Protein AF-A0A2N5KNS7-F1 (afdb_monomer_lite)

pLDDT: mean 76.54, std 19.54, range [27.95, 96.0]

Structure (mmCIF, N/CA/C/O backbone):
data_AF-A0A2N5KNS7-F1
#
_entry.id   AF-A0A2N5KNS7-F1
#
loop_
_atom_site.group_PDB
_atom_site.id
_atom_site.type_symbol
_atom_site.label_atom_id
_atom_site.label_alt_id
_atom_site.label_comp_id
_atom_site.label_asym_id
_atom_site.label_entity_id
_atom_site.label_seq_id
_atom_site.pdbx_PDB_ins_code
_atom_site.Cartn_x
_atom_site.Cartn_y
_atom_site.Cartn_z
_atom_site.occupancy
_atom_site.B_iso_or_equiv
_atom_site.auth_seq_id
_atom_site.auth_comp_id
_atom_site.auth_asym_id
_atom_site.auth_atom_id
_atom_site.pdbx_PDB_model_num
ATOM 1 N N . MET A 1 1 ? -13.237 9.154 8.251 1.00 76.44 1 MET A N 1
ATOM 2 C CA . MET A 1 1 ? -11.866 8.663 8.003 1.00 76.44 1 MET A CA 1
ATOM 3 C C . MET A 1 1 ? -11.242 8.349 9.338 1.00 76.44 1 MET A C 1
ATOM 5 O O . MET A 1 1 ? -11.599 9.010 10.306 1.00 76.44 1 MET A O 1
ATOM 9 N N . VAL A 1 2 ? -10.378 7.342 9.404 1.00 87.06 2 VAL A N 1
ATOM 10 C CA . VAL A 1 2 ? -9.872 6.839 10.685 1.00 87.06 2 VAL A CA 1
ATOM 11 C C . VAL A 1 2 ? -8.356 6.923 10.735 1.00 87.06 2 VAL A C 1
ATOM 13 O O . VAL A 1 2 ? -7.680 6.831 9.709 1.00 87.06 2 VAL A O 1
ATOM 16 N N . THR A 1 3 ? -7.835 7.113 11.941 1.00 93.12 3 THR A N 1
ATOM 17 C CA . THR A 1 3 ? -6.425 6.889 12.242 1.00 93.12 3 THR A CA 1
ATOM 18 C C . THR A 1 3 ? -6.370 5.769 13.259 1.00 93.12 3 THR A C 1
ATOM 20 O O . THR A 1 3 ? -6.872 5.944 14.363 1.00 93.12 3 THR A O 1
ATOM 23 N N . ILE A 1 4 ? -5.768 4.645 12.884 1.00 92.56 4 ILE A N 1
ATOM 24 C CA . ILE A 1 4 ? -5.568 3.502 13.775 1.00 92.56 4 ILE A CA 1
ATOM 25 C C . ILE A 1 4 ? -4.056 3.370 13.956 1.00 92.56 4 ILE A C 1
ATOM 27 O O . ILE A 1 4 ? -3.361 3.149 12.957 1.00 92.56 4 ILE A O 1
ATOM 31 N N . PRO A 1 5 ? -3.514 3.593 15.170 1.00 93.31 5 PRO A N 1
ATOM 32 C CA . PRO A 1 5 ? -2.070 3.628 15.409 1.00 93.31 5 PRO A CA 1
ATOM 33 C C . PRO A 1 5 ? -1.346 2.360 14.956 1.00 93.31 5 PRO A C 1
ATOM 35 O O . PRO A 1 5 ? -0.231 2.449 14.442 1.00 93.31 5 PRO A O 1
ATOM 38 N N . GLN A 1 6 ? -1.994 1.210 15.115 1.00 94.88 6 GLN A N 1
ATOM 39 C CA . GLN A 1 6 ? -1.494 -0.092 14.715 1.00 94.88 6 GLN A CA 1
ATOM 40 C C . GLN A 1 6 ? -2.685 -1.030 14.532 1.00 94.88 6 GLN A C 1
ATOM 42 O O . GLN A 1 6 ? -3.528 -1.089 15.404 1.00 94.88 6 GLN A O 1
ATOM 47 N N . ALA A 1 7 ? -2.749 -1.754 13.423 1.00 95.38 7 ALA A N 1
ATOM 48 C CA . ALA A 1 7 ? -3.803 -2.718 13.147 1.00 95.38 7 ALA A CA 1
ATOM 49 C C . ALA A 1 7 ? -3.211 -3.959 12.486 1.00 95.38 7 ALA A C 1
ATOM 51 O O . ALA A 1 7 ? -2.281 -3.856 11.676 1.00 95.38 7 ALA A O 1
ATOM 52 N N . LYS A 1 8 ? -3.779 -5.119 12.802 1.00 95.31 8 LYS A N 1
ATOM 53 C CA . LYS A 1 8 ? -3.617 -6.337 12.020 1.00 95.31 8 LYS A CA 1
ATOM 54 C C . LYS A 1 8 ? -4.626 -6.306 10.885 1.00 95.31 8 LYS A C 1
ATOM 56 O O . LYS A 1 8 ? -5.831 -6.210 11.111 1.00 95.31 8 LYS A O 1
ATOM 61 N N . VAL A 1 9 ? -4.136 -6.416 9.660 1.00 94.75 9 VAL A N 1
ATOM 62 C CA . VAL A 1 9 ? -4.979 -6.372 8.467 1.00 94.75 9 VAL A CA 1
ATOM 63 C C . VAL A 1 9 ? -4.815 -7.627 7.630 1.00 94.75 9 VAL A C 1
ATOM 65 O O . VAL A 1 9 ? -3.788 -8.301 7.706 1.00 94.75 9 VAL A O 1
ATOM 68 N N . LYS A 1 10 ? -5.834 -7.921 6.828 1.00 93.81 10 LYS A N 1
ATOM 69 C CA . LYS A 1 10 ? -5.879 -9.007 5.853 1.00 93.81 10 LYS A CA 1
ATOM 70 C C . LYS A 1 10 ? -6.118 -8.434 4.458 1.00 93.81 10 LYS A C 1
ATOM 72 O O . LYS A 1 10 ? -6.928 -7.517 4.312 1.00 93.81 10 LYS A O 1
ATOM 77 N N . LEU A 1 11 ? -5.446 -8.993 3.455 1.00 91.56 11 LEU A N 1
ATOM 78 C CA . LEU A 1 11 ? -5.749 -8.735 2.048 1.00 91.56 11 LEU A CA 1
ATOM 79 C C . LEU A 1 11 ? -6.860 -9.673 1.552 1.00 91.56 11 LEU A C 1
ATOM 81 O O . LEU A 1 11 ? -6.826 -10.878 1.813 1.00 91.56 11 LEU A O 1
ATOM 85 N N . VAL A 1 12 ? -7.847 -9.111 0.858 1.00 90.81 12 VAL A N 1
ATOM 86 C CA . VAL A 1 12 ? -8.922 -9.824 0.145 1.00 90.81 12 VAL A CA 1
ATOM 87 C C . VAL A 1 12 ? -9.202 -9.125 -1.189 1.00 90.81 12 VAL A C 1
ATOM 89 O O . VAL A 1 12 ? -8.742 -8.001 -1.389 1.00 90.81 12 VAL A O 1
ATOM 92 N N . ASP A 1 13 ? -9.963 -9.764 -2.084 1.00 89.38 13 ASP A N 1
ATOM 93 C CA . ASP A 1 13 ? -10.312 -9.235 -3.415 1.00 89.38 13 ASP A CA 1
ATOM 94 C C . ASP A 1 13 ? -9.074 -8.715 -4.170 1.00 89.38 13 ASP A C 1
ATOM 96 O O . ASP A 1 13 ? -8.944 -7.520 -4.455 1.00 89.38 13 ASP A O 1
ATOM 100 N N . LEU A 1 14 ? -8.122 -9.621 -4.385 1.00 88.62 14 LEU A N 1
ATOM 101 C CA . LEU A 1 14 ? -6.826 -9.343 -4.988 1.00 88.62 14 LEU A CA 1
ATOM 102 C C . LEU A 1 14 ? -6.978 -9.220 -6.506 1.00 88.62 14 LEU A C 1
ATOM 104 O O . LEU A 1 14 ? -7.645 -10.032 -7.135 1.00 88.62 14 LEU A O 1
ATOM 108 N N . GLU A 1 15 ? -6.352 -8.199 -7.080 1.00 88.12 15 GLU A N 1
ATOM 109 C CA . GLU A 1 15 ? -6.158 -8.066 -8.521 1.00 88.12 15 GLU A CA 1
ATOM 110 C C . GLU A 1 15 ? -4.694 -7.685 -8.748 1.00 88.12 15 GLU A C 1
ATOM 112 O O . GLU A 1 15 ? -4.270 -6.555 -8.449 1.00 88.12 15 GLU A O 1
ATOM 117 N N . PHE A 1 16 ? -3.903 -8.631 -9.243 1.00 84.44 16 PHE A N 1
ATOM 118 C CA . PHE A 1 16 ? -2.492 -8.425 -9.512 1.00 84.44 16 PHE A CA 1
ATOM 119 C C . PHE A 1 16 ? -2.259 -8.058 -10.978 1.00 84.44 16 PHE A C 1
ATOM 121 O O . PHE A 1 16 ? -2.748 -8.685 -11.919 1.00 84.44 16 PHE A O 1
ATOM 12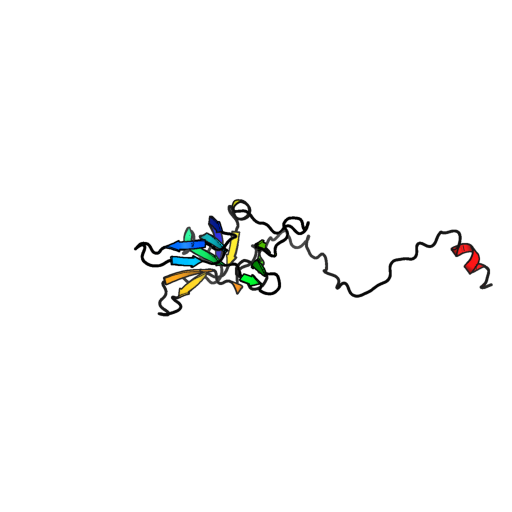8 N N . HIS A 1 17 ? -1.507 -6.981 -11.187 1.00 86.81 17 HIS A N 1
ATOM 129 C CA . HIS A 1 17 ? -1.159 -6.489 -12.511 1.00 86.81 17 HIS A CA 1
ATOM 130 C C . HIS A 1 17 ? 0.360 -6.307 -12.592 1.00 86.81 17 HIS A C 1
ATOM 132 O O . HIS A 1 17 ? 0.853 -5.234 -12.236 1.00 86.81 17 HIS A O 1
ATOM 138 N N . PRO A 1 18 ? 1.110 -7.321 -13.064 1.00 80.88 18 PRO A N 1
ATOM 139 C CA . PRO A 1 18 ? 2.571 -7.249 -13.165 1.00 80.88 18 PRO A CA 1
ATOM 140 C C . PRO A 1 18 ? 3.056 -6.348 -14.313 1.00 80.88 18 PRO A C 1
ATOM 142 O O . PRO A 1 18 ? 4.234 -6.008 -14.381 1.00 80.88 18 PRO A O 1
ATOM 145 N N . GLN A 1 19 ? 2.158 -5.937 -15.217 1.00 83.94 19 GLN A N 1
ATOM 146 C CA . GLN A 1 19 ? 2.476 -5.112 -16.384 1.00 83.94 19 GLN A CA 1
ATOM 147 C C . GLN A 1 19 ? 1.651 -3.816 -16.420 1.00 83.94 19 GLN A C 1
ATOM 149 O O . GLN A 1 19 ? 0.523 -3.789 -15.914 1.00 83.94 19 GLN A O 1
ATOM 154 N N . PRO A 1 20 ? 2.192 -2.731 -17.017 1.00 86.44 20 PRO A N 1
ATOM 155 C CA . PRO A 1 20 ? 1.448 -1.494 -17.190 1.00 86.44 20 PRO A CA 1
ATOM 156 C C . PRO A 1 20 ? 0.187 -1.734 -18.018 1.00 86.44 20 PRO A C 1
ATOM 158 O O . PRO A 1 20 ? 0.211 -2.473 -19.002 1.00 86.44 20 PRO A O 1
ATOM 161 N N . ARG A 1 21 ? -0.913 -1.074 -17.655 1.00 83.75 21 ARG A N 1
ATOM 162 C CA . ARG A 1 21 ? -2.195 -1.222 -18.359 1.00 83.75 21 ARG A CA 1
ATOM 163 C C . ARG A 1 21 ? -2.803 0.116 -18.726 1.00 83.75 21 ARG A C 1
ATOM 165 O O . ARG A 1 21 ? -2.740 1.067 -17.949 1.00 83.75 21 ARG A O 1
ATOM 172 N N . GLU A 1 22 ? -3.445 0.183 -19.883 1.00 86.81 22 GLU A N 1
ATOM 173 C CA . GLU A 1 22 ? -4.240 1.348 -20.254 1.00 86.81 22 GLU A CA 1
ATOM 174 C C . GLU A 1 22 ? -5.624 1.267 -19.609 1.00 86.81 22 GLU A C 1
ATOM 176 O O . GLU A 1 22 ? -6.356 0.290 -19.766 1.00 86.81 22 GLU A O 1
ATOM 181 N N . LEU A 1 23 ? -5.997 2.317 -18.884 1.00 83.25 23 LEU A N 1
ATOM 182 C CA . LEU A 1 23 ? -7.354 2.510 -18.402 1.00 83.25 23 LEU A CA 1
ATOM 183 C C . LEU A 1 23 ? -8.024 3.629 -19.175 1.00 83.25 23 LEU A C 1
ATOM 185 O O . LEU A 1 23 ? -7.459 4.705 -19.361 1.00 83.25 23 LEU A O 1
ATOM 189 N N . THR A 1 24 ? -9.270 3.384 -19.566 1.00 84.19 24 THR A N 1
ATOM 190 C CA . THR A 1 24 ? -10.138 4.418 -20.124 1.00 84.19 24 THR A CA 1
ATOM 191 C C . THR A 1 24 ? -11.039 4.959 -19.020 1.00 84.19 24 THR A C 1
ATOM 193 O O . THR A 1 24 ? -11.564 4.201 -18.200 1.00 84.19 24 THR A O 1
ATOM 196 N N . THR A 1 25 ? -11.228 6.278 -18.971 1.00 80.75 25 THR A N 1
ATOM 197 C CA . THR A 1 25 ? -12.227 6.892 -18.091 1.00 80.75 25 THR A CA 1
ATOM 198 C C . THR A 1 25 ? -13.619 6.331 -18.379 1.00 80.75 25 THR A C 1
ATOM 200 O O . THR A 1 25 ? -13.918 5.935 -19.503 1.00 80.75 25 THR A O 1
ATOM 203 N N . LYS A 1 26 ? -14.508 6.332 -17.373 1.00 78.19 26 LYS A N 1
ATOM 204 C CA . LYS A 1 26 ? -15.897 5.851 -17.531 1.00 78.19 26 LYS A CA 1
ATOM 205 C C . LYS A 1 26 ? -16.637 6.513 -18.699 1.00 78.19 26 LYS A C 1
ATOM 207 O O . LYS A 1 26 ? -17.480 5.876 -19.316 1.00 78.19 26 LYS A O 1
ATOM 212 N N . ASP A 1 27 ? -16.276 7.754 -19.018 1.00 81.19 27 ASP A N 1
ATOM 213 C CA . ASP A 1 27 ? -16.884 8.533 -20.097 1.00 81.19 27 ASP A CA 1
ATOM 214 C C . ASP A 1 27 ? -16.234 8.278 -21.474 1.00 81.19 27 ASP A C 1
ATOM 216 O O . ASP A 1 27 ? -16.589 8.934 -22.448 1.00 81.19 27 ASP A O 1
ATOM 220 N N . GLY A 1 28 ? -15.243 7.383 -21.573 1.00 77.00 28 GLY A N 1
ATOM 221 C CA . GLY A 1 28 ? -14.565 7.035 -22.831 1.00 77.00 28 GLY A CA 1
ATOM 222 C C . GLY A 1 28 ? -13.610 8.105 -23.376 1.00 77.00 28 GLY A C 1
ATOM 223 O O . GLY A 1 28 ? -13.020 7.931 -24.436 1.00 77.00 28 GLY A O 1
ATOM 224 N N . THR A 1 29 ? -13.466 9.234 -22.683 1.00 78.94 29 THR A N 1
ATOM 225 C CA . THR A 1 29 ? -12.829 10.447 -23.222 1.00 78.94 29 THR A CA 1
ATOM 226 C C . THR A 1 29 ? -11.321 10.511 -23.033 1.00 78.94 29 THR A C 1
ATOM 228 O O . THR A 1 29 ? -10.662 11.305 -23.705 1.00 78.94 29 THR A O 1
ATOM 231 N N . ARG A 1 30 ? -10.760 9.750 -22.090 1.00 80.50 30 ARG A N 1
ATOM 232 C CA . ARG A 1 30 ? -9.333 9.801 -21.755 1.00 80.50 30 ARG A CA 1
ATOM 233 C C . ARG A 1 30 ? -8.812 8.410 -21.456 1.00 80.50 30 ARG A C 1
ATOM 235 O O . ARG A 1 30 ? -9.413 7.692 -20.660 1.00 80.50 30 ARG A O 1
ATOM 242 N N . THR A 1 31 ? -7.667 8.089 -22.038 1.00 83.25 31 THR A N 1
ATOM 243 C CA . THR A 1 31 ? -6.856 6.933 -21.672 1.00 83.25 31 THR A CA 1
ATOM 244 C C . THR A 1 31 ? -5.680 7.389 -20.815 1.00 83.25 31 THR A C 1
ATOM 246 O O . THR A 1 31 ? -5.140 8.481 -21.003 1.00 83.25 31 THR A O 1
ATOM 249 N N . PHE A 1 32 ? -5.314 6.586 -19.824 1.00 87.00 32 PHE A N 1
ATOM 250 C CA . PHE A 1 32 ? -4.107 6.784 -19.033 1.00 87.00 32 PHE A CA 1
ATOM 251 C C . PHE A 1 32 ? -3.486 5.437 -18.688 1.00 87.00 32 PHE A C 1
ATOM 253 O O . PHE A 1 32 ? -4.191 4.476 -18.377 1.00 87.00 32 PHE A O 1
ATOM 260 N N . THR A 1 33 ? -2.161 5.378 -18.734 1.00 86.50 33 THR A N 1
ATOM 261 C CA . THR A 1 33 ? -1.406 4.199 -18.318 1.00 86.50 33 THR A CA 1
ATOM 262 C C . THR A 1 33 ? -1.342 4.153 -16.798 1.00 86.50 33 THR A C 1
ATOM 264 O O . THR A 1 33 ? -1.059 5.156 -16.138 1.00 86.50 33 THR A O 1
ATOM 267 N N . VAL A 1 34 ? -1.637 2.987 -16.240 1.00 86.75 34 VAL A N 1
ATOM 268 C CA . VAL A 1 34 ? -1.486 2.688 -14.822 1.00 86.75 34 VAL A CA 1
ATOM 269 C C . VAL A 1 34 ? -0.294 1.768 -14.651 1.00 86.75 34 VAL A C 1
ATOM 271 O O . VAL A 1 34 ? -0.206 0.740 -15.323 1.00 86.75 34 VAL A O 1
ATOM 274 N N . ASP A 1 35 ? 0.592 2.159 -13.741 1.00 88.69 35 ASP A N 1
ATOM 275 C CA . ASP A 1 35 ? 1.766 1.382 -13.358 1.00 88.69 35 ASP A CA 1
ATOM 276 C C . ASP A 1 35 ? 1.369 0.004 -12.793 1.00 88.69 35 ASP A C 1
ATOM 278 O O . ASP A 1 35 ? 0.297 -0.122 -12.183 1.00 88.69 35 ASP A O 1
ATOM 282 N N . PRO A 1 36 ? 2.245 -1.005 -12.920 1.00 88.88 36 PRO A N 1
ATOM 283 C CA . PRO A 1 36 ? 2.089 -2.297 -12.266 1.00 88.88 36 PRO A CA 1
ATOM 284 C C . PRO A 1 36 ? 1.870 -2.197 -10.758 1.00 88.88 36 PRO A C 1
ATOM 286 O O . PRO A 1 36 ? 2.361 -1.291 -10.069 1.00 88.88 36 PRO A O 1
ATOM 289 N N . GLY A 1 37 ? 1.156 -3.177 -10.221 1.00 89.00 37 GLY A N 1
ATOM 290 C CA . GLY A 1 37 ? 0.929 -3.290 -8.792 1.00 89.00 37 GLY A CA 1
ATOM 291 C C . GLY A 1 37 ? -0.173 -4.259 -8.414 1.00 89.00 37 GLY A C 1
ATOM 292 O O . GLY A 1 37 ? -0.868 -4.819 -9.257 1.00 89.00 37 GLY A O 1
ATOM 293 N N . LEU A 1 38 ? -0.345 -4.394 -7.105 1.00 87.75 38 LEU A N 1
ATOM 294 C CA . LEU A 1 38 ? -1.404 -5.182 -6.494 1.00 87.75 38 LEU A CA 1
ATOM 295 C C . LEU A 1 38 ? -2.528 -4.251 -6.044 1.00 87.75 38 LEU A C 1
ATOM 297 O O . LEU A 1 38 ? -2.309 -3.346 -5.236 1.00 87.75 38 LEU A O 1
ATOM 301 N N . ASN A 1 39 ? -3.733 -4.439 -6.564 1.00 90.56 39 ASN A N 1
ATOM 302 C CA . ASN A 1 39 ? -4.935 -3.844 -5.996 1.00 90.56 39 ASN A CA 1
ATOM 303 C C . ASN A 1 39 ? -5.564 -4.851 -5.030 1.00 90.56 39 ASN A C 1
ATOM 305 O O . ASN A 1 39 ? -5.689 -6.022 -5.361 1.00 90.56 39 ASN A O 1
ATOM 309 N N . ALA A 1 40 ? -5.921 -4.404 -3.831 1.00 91.38 40 ALA A N 1
ATOM 310 C CA . ALA A 1 40 ? -6.519 -5.271 -2.827 1.00 91.38 40 ALA A CA 1
ATOM 311 C C . ALA A 1 40 ? -7.503 -4.495 -1.956 1.00 91.38 40 ALA A C 1
ATOM 313 O O . ALA A 1 40 ? -7.315 -3.304 -1.665 1.00 91.38 40 ALA A O 1
ATOM 314 N N . GLN A 1 41 ? -8.530 -5.187 -1.483 1.00 93.81 41 GLN A N 1
ATOM 315 C CA . GLN A 1 41 ? -9.319 -4.737 -0.352 1.00 93.81 41 GLN A CA 1
ATOM 316 C C . GLN A 1 41 ? -8.595 -5.116 0.944 1.00 93.81 41 GLN A C 1
ATOM 318 O O . GLN A 1 41 ? -8.241 -6.266 1.190 1.00 93.81 41 GLN A O 1
ATOM 323 N N . ILE A 1 42 ? -8.378 -4.122 1.793 1.00 94.56 42 ILE A N 1
ATOM 324 C CA . ILE A 1 42 ? -7.846 -4.289 3.138 1.00 94.56 42 ILE A CA 1
ATOM 325 C C . ILE A 1 42 ? -9.020 -4.481 4.084 1.00 94.56 42 ILE A C 1
ATOM 327 O O . ILE A 1 42 ? -9.948 -3.671 4.064 1.00 94.56 42 ILE A O 1
ATOM 331 N N . VAL A 1 43 ? -8.956 -5.509 4.927 1.00 95.44 43 VAL A N 1
ATOM 332 C CA . VAL A 1 43 ? -9.889 -5.731 6.038 1.00 95.44 43 VAL A CA 1
ATOM 333 C C . VAL A 1 43 ? -9.119 -5.654 7.349 1.00 95.44 43 VAL A C 1
ATOM 335 O O . VAL A 1 43 ? -8.112 -6.346 7.514 1.00 95.44 43 VAL A O 1
ATOM 338 N N . VAL A 1 44 ? -9.574 -4.816 8.278 1.00 95.56 44 VAL A N 1
ATOM 339 C CA . VAL A 1 44 ? -9.043 -4.776 9.647 1.00 95.56 44 VAL A CA 1
ATOM 340 C C . VAL A 1 44 ? -9.539 -6.007 10.397 1.00 95.56 44 VAL A C 1
ATOM 342 O O . VAL A 1 44 ? -10.739 -6.225 10.505 1.00 95.56 44 VAL A O 1
ATOM 345 N N . VAL A 1 45 ? -8.605 -6.834 10.860 1.00 95.56 45 VAL A N 1
ATOM 346 C CA . VAL A 1 45 ? -8.896 -8.057 11.626 1.00 95.56 45 VAL A CA 1
ATOM 347 C C . VAL A 1 45 ? -8.837 -7.793 13.127 1.00 95.56 45 VAL A C 1
ATOM 349 O O . VAL A 1 45 ? -9.536 -8.458 13.878 1.00 95.56 45 VAL A O 1
ATOM 352 N N . ASP A 1 46 ? -7.950 -6.890 13.543 1.00 94.62 46 ASP A N 1
ATOM 353 C CA . ASP A 1 46 ? -7.745 -6.491 14.936 1.00 94.62 46 ASP A CA 1
ATOM 354 C C . ASP A 1 46 ? -7.154 -5.074 14.929 1.00 94.62 46 ASP A C 1
ATOM 356 O O . ASP A 1 46 ? -6.084 -4.848 14.344 1.00 94.62 46 ASP A O 1
ATOM 360 N N . ASP A 1 47 ? -7.860 -4.105 15.506 1.00 93.38 47 ASP A N 1
ATOM 361 C CA . ASP A 1 47 ? -7.399 -2.718 15.630 1.00 93.38 47 ASP A CA 1
ATOM 362 C C . ASP A 1 47 ? -6.403 -2.474 16.778 1.00 93.38 47 ASP A C 1
ATOM 364 O O . ASP A 1 47 ? -5.930 -1.347 16.949 1.00 93.38 47 ASP A O 1
ATOM 368 N N . MET A 1 48 ? -6.037 -3.536 17.506 1.00 92.19 48 MET A N 1
ATOM 369 C CA . MET A 1 48 ? -5.112 -3.546 18.639 1.00 92.19 48 MET A CA 1
ATOM 370 C C . MET A 1 48 ? -5.531 -2.631 19.802 1.00 92.19 48 MET A C 1
ATOM 372 O O . MET A 1 48 ? -4.673 -2.248 20.606 1.00 92.19 48 MET A O 1
ATOM 376 N N . ASP A 1 49 ? -6.816 -2.282 19.901 1.00 91.62 49 ASP A N 1
ATOM 377 C CA . ASP A 1 49 ? -7.383 -1.464 20.974 1.00 91.62 49 ASP A CA 1
ATOM 378 C C . ASP A 1 49 ? -8.665 -2.106 21.537 1.00 91.62 49 ASP A C 1
ATOM 380 O O . ASP A 1 49 ? -8.601 -3.171 22.160 1.00 91.62 49 ASP A O 1
ATOM 384 N N . ASP A 1 50 ? -9.826 -1.474 21.356 1.00 90.56 50 ASP A N 1
ATOM 385 C CA . ASP A 1 50 ? -11.117 -1.937 21.867 1.00 90.56 50 ASP A CA 1
ATOM 386 C C . ASP A 1 50 ? -11.981 -2.650 20.812 1.00 90.56 50 ASP A C 1
ATOM 388 O O . ASP A 1 50 ? -13.110 -3.047 21.116 1.00 90.56 50 ASP A O 1
ATOM 392 N N . GLY A 1 51 ? -11.457 -2.838 19.594 1.00 90.62 51 GLY A N 1
ATOM 393 C CA . GLY A 1 51 ? -12.156 -3.470 18.477 1.00 90.62 51 GLY A CA 1
ATOM 394 C C . GLY A 1 51 ? -13.153 -2.552 17.765 1.00 90.62 51 GLY A C 1
ATOM 395 O O . GLY A 1 51 ? -13.942 -3.022 16.943 1.00 90.62 51 GLY A O 1
ATOM 396 N N . THR A 1 52 ? -13.158 -1.243 18.048 1.00 94.88 52 THR A N 1
ATOM 397 C CA . THR A 1 52 ? -14.048 -0.266 17.391 1.00 94.88 52 THR A CA 1
ATOM 398 C C . THR A 1 52 ? -13.955 -0.317 15.865 1.00 94.88 52 THR A C 1
ATOM 400 O O . THR A 1 52 ? -14.947 -0.052 15.176 1.00 94.88 52 THR A O 1
ATOM 403 N N . TYR A 1 53 ? -12.772 -0.613 15.325 1.00 93.44 53 TYR A N 1
ATOM 404 C CA . TYR A 1 53 ? -12.514 -0.597 13.886 1.00 93.44 53 TYR A CA 1
ATOM 405 C C . TYR A 1 53 ? -12.327 -1.976 13.259 1.00 93.44 53 TYR A C 1
ATOM 407 O O . TYR A 1 53 ? -11.925 -2.052 12.092 1.00 93.44 53 TYR A O 1
ATOM 415 N N . ASP A 1 54 ? -12.642 -3.044 13.984 1.00 94.00 54 ASP A N 1
ATOM 416 C CA . ASP A 1 54 ? -12.658 -4.389 13.422 1.00 94.00 54 ASP A CA 1
ATOM 417 C C . ASP A 1 54 ? -13.650 -4.465 12.247 1.00 94.00 54 ASP A C 1
ATOM 419 O O . ASP A 1 54 ? -14.647 -3.740 12.178 1.00 94.00 54 ASP A O 1
ATOM 423 N N . ASP A 1 55 ? -13.325 -5.294 11.256 1.00 94.00 55 ASP A N 1
ATOM 424 C CA . ASP A 1 55 ? -14.038 -5.436 9.983 1.00 94.00 55 ASP A CA 1
ATOM 425 C C . ASP A 1 55 ? -14.080 -4.181 9.091 1.00 94.00 55 ASP A C 1
ATOM 427 O O . ASP A 1 55 ? -14.707 -4.208 8.025 1.00 94.00 55 ASP A O 1
ATOM 431 N N . LEU A 1 56 ? -13.390 -3.088 9.445 1.00 94.75 56 LEU A N 1
ATOM 432 C CA . LEU A 1 56 ? -13.269 -1.925 8.567 1.00 94.75 56 LEU A CA 1
ATOM 433 C C . LEU A 1 56 ? -12.612 -2.324 7.239 1.00 94.75 56 LEU A C 1
ATOM 435 O O . LEU A 1 56 ? -11.538 -2.928 7.218 1.00 94.75 56 LEU A O 1
ATOM 439 N N . LYS A 1 57 ? -13.232 -1.912 6.125 1.00 95.62 57 LYS A N 1
ATOM 440 C CA . LYS A 1 57 ? -12.775 -2.243 4.769 1.00 95.62 57 LYS A CA 1
ATOM 441 C C . LYS A 1 57 ? -12.431 -1.012 3.949 1.00 95.62 57 LYS A C 1
ATOM 443 O O . LYS A 1 57 ? -13.168 -0.025 3.955 1.00 95.62 57 LYS A O 1
ATOM 448 N N . PHE A 1 58 ? -11.337 -1.076 3.199 1.00 94.88 58 PHE A N 1
ATOM 449 C CA . PHE A 1 58 ? -10.973 -0.053 2.217 1.00 94.88 58 PHE A CA 1
ATOM 450 C C . PHE A 1 58 ? -10.054 -0.625 1.141 1.00 94.88 58 PHE A C 1
ATOM 452 O O . PHE A 1 58 ? -9.285 -1.540 1.399 1.00 94.88 58 PHE A O 1
ATOM 459 N N . TYR A 1 59 ? -10.098 -0.061 -0.065 1.00 93.31 59 TYR A N 1
ATOM 460 C CA . TYR A 1 59 ? -9.204 -0.475 -1.147 1.00 93.31 59 TYR A CA 1
ATOM 461 C C . TYR A 1 59 ? -7.871 0.264 -1.105 1.00 93.31 59 TYR A C 1
ATOM 463 O O . TYR A 1 59 ? -7.816 1.491 -0.941 1.00 93.31 59 TYR A O 1
ATOM 471 N N . GLN A 1 60 ? -6.799 -0.481 -1.351 1.00 92.06 60 GLN A N 1
ATOM 472 C CA . GLN A 1 60 ? -5.462 0.048 -1.525 1.00 92.06 60 GLN A CA 1
ATOM 473 C C . GLN A 1 60 ? -4.784 -0.582 -2.736 1.00 92.06 60 GLN A C 1
ATOM 475 O O . GLN A 1 60 ? -4.824 -1.786 -2.951 1.00 92.06 60 GLN A O 1
ATOM 480 N N . ASN A 1 61 ? -4.123 0.275 -3.509 1.00 90.56 61 ASN A N 1
ATOM 481 C CA . ASN A 1 61 ? -3.253 -0.138 -4.592 1.00 90.56 61 ASN A CA 1
ATOM 482 C C . ASN A 1 61 ? -1.796 -0.003 -4.132 1.00 90.56 61 ASN A C 1
ATOM 484 O O . ASN A 1 61 ? -1.350 1.089 -3.761 1.00 90.56 61 ASN A O 1
ATOM 488 N N . PHE A 1 62 ? -1.082 -1.121 -4.142 1.00 89.44 62 PHE A N 1
ATOM 489 C CA . PHE A 1 62 ? 0.335 -1.245 -3.847 1.00 89.44 62 PHE A CA 1
ATOM 490 C C . PHE A 1 62 ? 1.110 -1.197 -5.162 1.00 89.44 62 PHE A C 1
ATOM 492 O O . PHE A 1 62 ? 1.246 -2.199 -5.859 1.00 89.44 62 PHE A O 1
ATOM 499 N N . ARG A 1 63 ? 1.573 0.001 -5.524 1.00 88.56 63 ARG A N 1
ATOM 500 C CA . ARG A 1 63 ? 2.323 0.219 -6.765 1.00 88.56 63 ARG A CA 1
ATOM 501 C C . ARG A 1 63 ? 3.732 -0.335 -6.672 1.00 88.56 63 ARG A C 1
ATOM 503 O O . ARG A 1 63 ? 4.410 -0.129 -5.662 1.00 88.56 63 ARG A O 1
ATOM 510 N N . MET A 1 64 ? 4.178 -0.923 -7.770 1.00 89.12 64 MET A N 1
ATOM 511 C CA . MET A 1 64 ? 5.579 -1.243 -7.994 1.00 89.12 64 MET A CA 1
ATOM 512 C C . MET A 1 64 ? 6.365 0.019 -8.359 1.00 89.12 64 MET A C 1
ATOM 514 O O . MET A 1 64 ? 5.793 1.075 -8.659 1.00 89.12 64 MET A O 1
ATOM 518 N N . LYS A 1 65 ? 7.693 -0.063 -8.293 1.00 90.06 65 LYS A N 1
ATOM 519 C CA . LYS A 1 65 ? 8.591 1.022 -8.693 1.00 90.06 65 LYS A CA 1
ATOM 520 C C . LYS A 1 65 ? 9.400 0.609 -9.906 1.00 90.06 65 LYS A C 1
ATOM 522 O O . LYS A 1 65 ? 9.910 -0.495 -9.939 1.00 90.06 65 LYS A O 1
ATOM 527 N N . TRP A 1 66 ? 9.508 1.503 -10.878 1.00 90.88 66 TRP A N 1
ATOM 528 C CA . TRP A 1 66 ? 10.382 1.301 -12.024 1.00 90.88 66 TRP A CA 1
ATOM 529 C C . TRP A 1 66 ? 11.846 1.462 -11.603 1.00 90.88 66 TRP A C 1
ATOM 531 O O . TRP A 1 66 ? 12.192 2.438 -10.928 1.00 90.88 66 TRP A O 1
ATOM 541 N N . ASN A 1 67 ? 12.675 0.507 -11.999 1.00 89.06 67 ASN A N 1
ATOM 542 C CA . ASN A 1 67 ? 14.122 0.539 -11.921 1.00 89.06 67 ASN A CA 1
ATOM 543 C C . ASN A 1 67 ? 14.662 0.827 -13.327 1.00 89.06 67 ASN A C 1
ATOM 545 O O . ASN A 1 67 ? 14.580 -0.017 -14.214 1.00 89.06 67 ASN A O 1
ATOM 549 N N . GLU A 1 68 ? 15.186 2.037 -13.527 1.00 88.69 68 GLU A N 1
ATOM 550 C CA . GLU A 1 68 ? 15.698 2.480 -14.829 1.00 88.69 68 GLU A CA 1
ATOM 551 C C . GLU A 1 68 ? 16.960 1.720 -15.257 1.00 88.69 68 GLU A C 1
ATOM 553 O O . GLU A 1 68 ? 17.134 1.490 -16.448 1.00 88.69 68 GLU A O 1
ATOM 558 N N . ASP A 1 69 ? 17.806 1.298 -14.311 1.00 88.00 69 ASP A N 1
ATOM 559 C CA . ASP A 1 69 ? 19.084 0.640 -14.615 1.00 88.00 69 ASP A CA 1
ATOM 560 C C . ASP A 1 69 ? 18.892 -0.808 -15.083 1.00 88.00 69 ASP A C 1
ATOM 562 O O . ASP A 1 69 ? 19.618 -1.288 -15.951 1.00 88.00 69 ASP A O 1
ATOM 566 N N . ALA A 1 70 ? 17.922 -1.505 -14.486 1.00 84.50 70 ALA A N 1
ATOM 567 C CA . ALA A 1 70 ? 17.595 -2.895 -14.800 1.00 84.50 70 ALA A CA 1
ATOM 568 C C . ALA A 1 70 ? 16.405 -3.031 -15.767 1.00 84.50 70 ALA A C 1
ATOM 570 O O . ALA A 1 70 ? 16.030 -4.144 -16.111 1.00 84.50 70 ALA A O 1
ATOM 571 N N . GLU A 1 71 ? 15.807 -1.914 -16.196 1.00 88.31 71 GLU A N 1
ATOM 572 C CA . GLU A 1 71 ? 14.625 -1.875 -17.069 1.00 88.31 71 GLU A CA 1
ATOM 573 C C . GLU A 1 71 ? 13.487 -2.812 -16.603 1.00 88.31 71 GLU A C 1
ATOM 575 O O . GLU A 1 71 ? 12.854 -3.527 -17.389 1.00 88.31 71 GLU A O 1
ATOM 580 N N . GLU A 1 72 ? 13.206 -2.793 -15.297 1.00 88.38 72 GLU A N 1
ATOM 581 C CA . GLU A 1 72 ? 12.213 -3.655 -14.650 1.00 88.38 72 GLU A CA 1
ATOM 582 C C . GLU A 1 72 ? 11.394 -2.912 -13.584 1.00 88.38 72 GLU A C 1
ATOM 584 O O . GLU A 1 72 ? 11.798 -1.897 -13.020 1.00 88.38 72 GLU A O 1
ATOM 589 N N . TRP A 1 73 ? 10.210 -3.426 -13.280 1.00 88.00 73 TRP A N 1
ATOM 590 C CA . TRP A 1 73 ? 9.389 -3.026 -12.145 1.00 88.00 73 TRP A CA 1
ATOM 591 C C . TRP A 1 73 ? 9.723 -3.881 -10.937 1.00 88.00 73 TRP A C 1
ATOM 593 O O . TRP A 1 73 ? 9.732 -5.102 -11.028 1.00 88.00 73 TRP A O 1
ATOM 603 N N . GLU A 1 74 ? 9.903 -3.255 -9.781 1.00 87.00 74 GLU A N 1
ATOM 604 C CA . GLU A 1 74 ? 10.275 -3.947 -8.557 1.00 87.00 74 GLU A CA 1
ATOM 605 C C . GLU A 1 74 ? 9.416 -3.564 -7.346 1.00 87.00 74 GLU A C 1
ATOM 607 O O . GLU A 1 74 ? 8.990 -2.417 -7.145 1.00 87.00 74 GLU A O 1
ATOM 612 N N . ILE A 1 75 ? 9.196 -4.563 -6.496 1.00 85.25 75 ILE A N 1
ATOM 613 C CA . ILE A 1 75 ? 8.899 -4.391 -5.080 1.00 85.25 75 ILE A CA 1
ATOM 614 C C . ILE A 1 75 ? 10.240 -4.541 -4.364 1.00 85.25 75 ILE A C 1
ATOM 616 O O . ILE A 1 75 ? 10.802 -5.630 -4.302 1.00 85.25 75 ILE A O 1
ATOM 620 N N . ARG A 1 76 ? 10.764 -3.438 -3.830 1.00 84.44 76 ARG A N 1
ATOM 621 C CA . ARG A 1 76 ? 12.021 -3.407 -3.067 1.00 84.44 76 ARG A CA 1
ATOM 622 C C . ARG A 1 76 ? 11.835 -2.740 -1.717 1.00 84.44 76 ARG A C 1
ATOM 624 O O . ARG A 1 76 ? 10.831 -2.061 -1.497 1.00 84.44 76 ARG A O 1
ATOM 631 N N . GLU A 1 77 ? 12.817 -2.877 -0.836 1.00 81.38 77 GLU A N 1
ATOM 632 C CA . GLU A 1 77 ? 12.837 -2.175 0.450 1.00 81.38 77 GLU A CA 1
ATOM 633 C C . GLU A 1 77 ? 12.566 -0.667 0.272 1.00 81.38 77 GLU A C 1
ATOM 635 O O . GLU A 1 77 ? 13.026 -0.037 -0.683 1.00 81.38 77 GLU A O 1
ATOM 640 N N . GLY A 1 78 ? 11.736 -0.101 1.151 1.00 77.56 78 GLY A N 1
ATOM 641 C CA . GLY A 1 78 ? 11.241 1.277 1.035 1.00 77.56 78 GLY A CA 1
ATOM 642 C C . GLY A 1 78 ? 9.987 1.449 0.164 1.00 77.56 78 GLY A C 1
ATOM 643 O O . GLY A 1 78 ? 9.351 2.505 0.211 1.00 77.56 78 GLY A O 1
ATOM 644 N N . THR A 1 79 ? 9.567 0.427 -0.588 1.00 83.69 79 THR A N 1
ATOM 645 C CA . THR A 1 79 ? 8.219 0.372 -1.187 1.00 83.69 79 THR A CA 1
ATOM 646 C C . THR A 1 79 ? 7.196 -0.184 -0.193 1.00 83.69 79 THR A C 1
ATOM 648 O O . THR A 1 79 ? 7.560 -0.759 0.829 1.00 83.69 79 THR A O 1
ATOM 651 N N . ALA A 1 80 ? 5.898 -0.022 -0.474 1.00 83.44 80 ALA A N 1
ATOM 652 C CA . ALA A 1 80 ? 4.844 -0.374 0.481 1.00 83.44 80 ALA A CA 1
ATOM 653 C C . ALA A 1 80 ? 4.834 -1.855 0.893 1.00 83.44 80 ALA A C 1
ATOM 655 O O . ALA A 1 80 ? 4.632 -2.147 2.065 1.00 83.44 80 ALA A O 1
ATOM 656 N N . LEU A 1 81 ? 5.093 -2.775 -0.038 1.00 84.19 81 LEU A N 1
ATOM 657 C CA . LEU A 1 81 ? 5.213 -4.208 0.263 1.00 84.19 81 LEU A CA 1
ATOM 658 C C . LEU A 1 81 ? 6.670 -4.670 0.399 1.00 84.19 81 LEU A C 1
ATOM 660 O O . LEU A 1 81 ? 6.912 -5.822 0.740 1.00 84.19 81 LEU A O 1
ATOM 664 N N . GLY A 1 82 ? 7.637 -3.769 0.209 1.00 81.75 82 GLY A N 1
ATOM 665 C CA . GLY A 1 82 ? 9.071 -4.066 0.216 1.00 81.75 82 GLY A CA 1
ATOM 666 C C . GLY A 1 82 ? 9.624 -4.631 1.518 1.00 81.75 82 GLY A C 1
ATOM 667 O O . GLY A 1 82 ? 10.652 -5.300 1.516 1.00 81.75 82 GLY A O 1
ATOM 668 N N . ASN A 1 83 ? 8.944 -4.356 2.633 1.00 80.94 83 ASN A N 1
ATOM 669 C CA . ASN A 1 83 ? 9.298 -4.898 3.946 1.00 80.94 83 ASN A CA 1
ATOM 670 C C . ASN A 1 83 ? 8.769 -6.322 4.166 1.00 80.94 83 ASN A C 1
ATOM 672 O O . ASN A 1 83 ? 9.119 -6.960 5.158 1.00 80.94 83 ASN A O 1
ATOM 676 N N . LEU A 1 84 ? 7.882 -6.793 3.291 1.00 80.12 84 LEU A N 1
ATOM 677 C CA . LEU A 1 84 ? 7.244 -8.104 3.382 1.00 80.12 84 LEU A CA 1
ATOM 678 C C . LEU A 1 84 ? 7.773 -9.046 2.302 1.00 80.12 84 LEU A C 1
ATOM 680 O O . LEU A 1 84 ? 7.996 -10.220 2.579 1.00 80.12 84 LEU A O 1
ATOM 684 N N . PHE A 1 85 ? 8.006 -8.507 1.106 1.00 75.25 85 PHE A N 1
ATOM 685 C CA . PHE A 1 85 ? 8.346 -9.254 -0.094 1.00 75.25 85 PHE A CA 1
ATOM 686 C C . PHE A 1 85 ? 9.316 -8.469 -0.976 1.00 75.25 85 PHE A C 1
ATOM 688 O O . PHE A 1 85 ? 9.429 -7.246 -0.872 1.00 75.25 85 PHE A O 1
ATOM 695 N N . ARG A 1 86 ? 9.985 -9.180 -1.883 1.00 75.25 86 ARG A N 1
ATOM 696 C CA . ARG A 1 86 ? 10.744 -8.598 -2.991 1.00 75.25 86 ARG A CA 1
ATOM 697 C C . ARG A 1 86 ? 10.289 -9.262 -4.271 1.00 75.25 86 ARG A C 1
ATOM 699 O O . ARG A 1 86 ? 10.230 -10.477 -4.264 1.00 75.25 86 ARG A O 1
ATOM 706 N N . ALA A 1 87 ? 9.971 -8.488 -5.301 1.00 76.81 87 ALA A N 1
ATOM 707 C CA . ALA A 1 87 ? 9.444 -8.996 -6.569 1.00 76.81 87 ALA A CA 1
ATOM 708 C C . ALA A 1 87 ? 9.982 -8.173 -7.738 1.00 76.81 87 ALA A C 1
ATOM 710 O O . ALA A 1 87 ? 10.230 -6.979 -7.548 1.00 76.81 87 ALA A O 1
ATOM 711 N N . ARG A 1 88 ? 10.126 -8.777 -8.921 1.00 80.94 88 ARG A N 1
ATOM 712 C CA . ARG A 1 88 ? 10.625 -8.126 -10.144 1.00 80.94 88 ARG A CA 1
ATOM 713 C C . ARG A 1 88 ? 9.827 -8.577 -11.363 1.00 80.94 88 ARG A C 1
ATOM 715 O O . ARG A 1 88 ? 9.508 -9.751 -11.469 1.00 80.94 88 ARG A O 1
ATOM 722 N N . TYR A 1 89 ? 9.497 -7.645 -12.255 1.00 77.81 89 TYR A N 1
ATOM 723 C CA . TYR A 1 89 ? 8.737 -7.903 -13.482 1.00 77.81 89 TYR A CA 1
ATOM 724 C C . TYR A 1 89 ? 9.116 -6.911 -14.575 1.00 77.81 89 TYR A C 1
ATOM 726 O O . TYR A 1 89 ? 9.178 -5.712 -14.323 1.00 77.81 89 TYR A O 1
ATOM 734 N N . GLY A 1 90 ? 9.262 -7.350 -15.821 1.00 79.50 90 GLY A N 1
ATOM 735 C CA . GLY A 1 90 ? 9.430 -6.434 -16.950 1.00 79.50 90 GLY A CA 1
ATOM 736 C C . GLY A 1 90 ? 10.391 -6.948 -18.015 1.00 79.50 90 GLY A C 1
ATOM 737 O O . GLY A 1 90 ? 10.835 -8.085 -17.934 1.00 79.50 90 GLY A O 1
ATOM 738 N N . PRO A 1 91 ? 10.697 -6.121 -19.029 1.00 77.62 91 PRO A N 1
ATOM 739 C CA . PRO A 1 91 ? 11.542 -6.517 -20.155 1.00 77.62 91 PRO A CA 1
ATOM 740 C C . PRO A 1 91 ? 12.971 -6.908 -19.768 1.00 77.62 91 PRO A C 1
ATOM 742 O O . PRO A 1 91 ? 13.544 -7.776 -20.418 1.00 77.62 91 PRO A O 1
ATOM 745 N N . GLY A 1 92 ? 13.536 -6.270 -18.740 1.00 72.44 92 GLY A N 1
ATOM 746 C CA . GLY A 1 92 ? 14.864 -6.604 -18.223 1.00 72.44 92 GLY A CA 1
ATOM 747 C C . GLY A 1 92 ? 14.887 -7.772 -17.233 1.00 72.44 92 GLY A C 1
ATOM 748 O O . GLY A 1 92 ? 15.969 -8.194 -16.832 1.00 72.44 92 GLY A O 1
ATOM 749 N N . PHE A 1 93 ? 13.720 -8.308 -16.852 1.00 71.56 93 PHE A N 1
ATOM 750 C CA . PHE A 1 93 ? 13.625 -9.451 -15.949 1.00 71.56 93 PHE A CA 1
ATOM 751 C C . PHE A 1 93 ? 13.827 -10.766 -16.716 1.00 71.56 93 PHE A C 1
ATOM 753 O O . PHE A 1 93 ? 13.104 -11.056 -17.672 1.00 71.56 93 PHE A O 1
ATOM 760 N N . ASP A 1 94 ? 14.805 -11.561 -16.277 1.00 69.19 94 ASP A N 1
ATOM 761 C CA . ASP A 1 94 ? 15.115 -12.874 -16.841 1.00 69.19 94 ASP A CA 1
ATOM 762 C C . ASP A 1 94 ? 14.413 -13.990 -16.052 1.00 69.19 94 ASP A C 1
ATOM 764 O O . ASP A 1 94 ? 14.800 -14.321 -14.925 1.00 69.19 94 ASP A O 1
ATOM 768 N N . PHE A 1 95 ? 13.391 -14.578 -16.679 1.00 63.66 95 PHE A N 1
ATOM 769 C CA . PHE A 1 95 ? 12.603 -15.689 -16.139 1.00 63.66 95 PHE A CA 1
ATOM 770 C C . PHE A 1 95 ? 13.404 -16.998 -16.005 1.00 63.66 95 PHE A C 1
ATOM 772 O O . PHE A 1 95 ? 12.899 -17.939 -15.409 1.00 63.66 95 PHE A O 1
ATOM 779 N N . GLU A 1 96 ? 14.627 -17.096 -16.548 1.00 59.62 96 G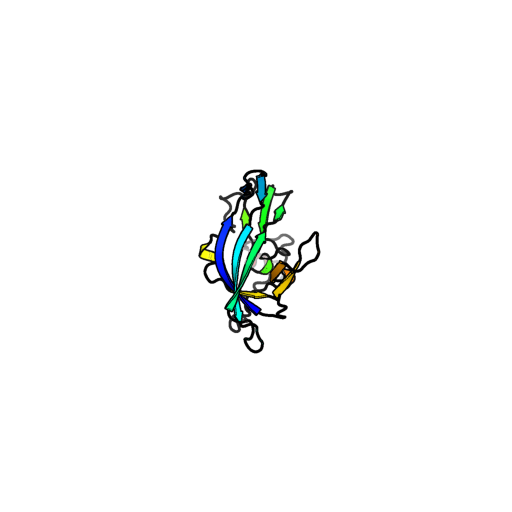LU A N 1
ATOM 780 C CA . GLU A 1 96 ? 15.476 -18.293 -16.412 1.00 59.62 96 GLU A CA 1
ATOM 781 C C . GLU A 1 96 ? 16.448 -18.229 -15.217 1.00 59.62 96 GLU A C 1
ATOM 783 O O . GLU A 1 96 ? 17.175 -19.191 -14.952 1.00 59.62 96 GLU A O 1
ATOM 788 N N . SER A 1 97 ? 16.484 -17.117 -14.473 1.00 57.97 97 SER A N 1
ATOM 789 C CA . SER A 1 97 ? 17.344 -16.994 -13.291 1.00 57.97 97 SER A CA 1
ATOM 790 C C . SER A 1 97 ? 16.723 -17.678 -12.061 1.00 57.97 97 SER A C 1
ATOM 792 O O . SER A 1 97 ? 15.609 -17.368 -11.662 1.00 57.97 97 SER A O 1
ATOM 794 N N . GLU A 1 98 ? 17.465 -18.593 -11.418 1.00 50.22 98 GLU A N 1
ATOM 795 C CA . GLU A 1 98 ? 17.015 -19.398 -10.256 1.00 50.22 98 GLU A CA 1
ATOM 796 C C . GLU A 1 98 ? 16.652 -18.575 -8.993 1.00 50.22 98 GLU A C 1
ATOM 798 O O . GLU A 1 98 ? 16.184 -19.130 -7.997 1.00 50.22 98 GLU A O 1
ATOM 803 N N . GLU A 1 99 ? 16.846 -17.251 -9.009 1.00 52.41 99 GLU A N 1
ATOM 804 C CA . GLU A 1 99 ? 16.317 -16.318 -8.006 1.00 52.41 99 GLU A CA 1
ATOM 805 C C . GLU A 1 99 ? 14.911 -15.840 -8.416 1.00 52.41 99 GLU A C 1
ATOM 807 O O . GLU A 1 99 ? 14.652 -14.644 -8.560 1.00 52.41 99 GLU A O 1
ATOM 812 N N . GLU A 1 100 ? 13.992 -16.782 -8.634 1.00 53.00 100 GLU A N 1
ATOM 813 C CA . GLU A 1 100 ? 12.596 -16.473 -8.947 1.00 53.00 100 GLU A CA 1
ATOM 814 C C . GLU A 1 100 ? 11.930 -15.761 -7.755 1.00 53.00 100 GLU A C 1
ATOM 816 O O . GLU A 1 100 ? 11.787 -16.305 -6.658 1.00 53.00 100 GLU A O 1
ATOM 821 N N . PHE A 1 101 ? 11.515 -14.514 -7.985 1.00 61.31 101 PHE A N 1
ATOM 822 C CA . PHE A 1 101 ? 10.701 -13.705 -7.073 1.00 61.31 101 PHE A CA 1
ATOM 823 C C . PHE A 1 101 ? 9.374 -13.307 -7.741 1.00 61.31 101 PHE A C 1
ATOM 825 O O . PHE A 1 101 ? 8.904 -12.170 -7.614 1.00 61.31 101 PHE A O 1
ATOM 832 N N . GLU A 1 102 ? 8.801 -14.233 -8.508 1.00 60.88 102 GLU A N 1
ATOM 833 C CA . GLU A 1 102 ? 7.434 -14.121 -9.004 1.00 60.88 102 GLU A CA 1
ATOM 834 C C . GLU A 1 102 ? 6.469 -14.417 -7.845 1.00 60.88 102 GLU A C 1
ATOM 836 O O . GLU A 1 102 ? 6.710 -15.311 -7.037 1.00 60.88 102 GLU A O 1
ATOM 841 N N . PHE A 1 103 ? 5.412 -13.617 -7.731 1.00 66.12 103 PHE A N 1
ATOM 842 C CA . PHE A 1 103 ? 4.294 -13.865 -6.825 1.00 66.12 103 PHE A CA 1
ATOM 843 C C . PHE A 1 103 ? 3.021 -13.861 -7.646 1.00 66.12 103 PHE A C 1
ATOM 845 O O . PHE A 1 103 ? 2.805 -12.943 -8.445 1.00 66.12 103 PHE A O 1
ATOM 852 N N . ASP A 1 104 ? 2.164 -14.839 -7.404 1.00 66.00 104 ASP A N 1
ATOM 853 C CA . ASP A 1 104 ? 0.818 -14.844 -7.953 1.00 66.00 104 ASP A CA 1
ATOM 854 C C . ASP A 1 104 ? -0.191 -14.235 -6.962 1.00 66.00 104 ASP A C 1
ATOM 856 O O . ASP A 1 104 ? 0.152 -13.727 -5.890 1.00 66.00 104 ASP A O 1
ATOM 860 N N . GLU A 1 105 ? -1.464 -14.199 -7.352 1.00 67.06 105 GLU A N 1
ATOM 861 C CA . GLU A 1 105 ? -2.537 -13.743 -6.462 1.00 67.06 105 GLU A CA 1
ATOM 862 C C . GLU A 1 105 ? -2.751 -14.704 -5.279 1.00 67.06 105 GLU A C 1
ATOM 864 O O . GLU A 1 105 ? -3.138 -14.255 -4.195 1.00 67.06 105 GLU A O 1
ATOM 869 N N . ASP A 1 106 ? -2.454 -15.993 -5.453 1.00 72.19 106 ASP A N 1
ATOM 870 C CA . ASP A 1 106 ? -2.655 -17.037 -4.448 1.00 72.19 106 ASP A CA 1
ATOM 871 C C . ASP A 1 106 ? -1.667 -16.874 -3.277 1.00 72.19 106 ASP A C 1
ATOM 873 O O . ASP A 1 106 ? -2.035 -17.088 -2.118 1.00 72.19 106 ASP A O 1
ATOM 877 N N . ASP A 1 107 ? -0.457 -16.365 -3.531 1.00 71.19 107 ASP A N 1
ATOM 878 C CA . ASP A 1 107 ? 0.530 -16.004 -2.503 1.00 71.19 107 ASP A CA 1
ATOM 879 C C . ASP A 1 107 ? 0.026 -14.920 -1.532 1.00 71.19 107 ASP A C 1
ATOM 881 O O . ASP A 1 107 ? 0.460 -14.838 -0.373 1.00 71.19 107 ASP A O 1
ATOM 885 N N . PHE A 1 108 ? -0.910 -14.078 -1.981 1.00 72.12 108 PHE A N 1
ATOM 886 C CA . PHE A 1 108 ? -1.528 -13.037 -1.161 1.00 72.12 108 PHE A CA 1
ATOM 887 C C . PHE A 1 108 ? -2.865 -13.467 -0.550 1.00 72.12 108 PHE A C 1
ATOM 889 O O . PHE A 1 108 ? -3.422 -12.727 0.277 1.00 72.12 108 PHE A O 1
ATOM 896 N N . GLU A 1 109 ? -3.389 -14.645 -0.899 1.00 68.69 109 GLU A N 1
ATOM 897 C CA . GLU A 1 109 ? -4.684 -15.096 -0.412 1.00 68.69 109 GLU A CA 1
ATOM 898 C C . GLU A 1 109 ? -4.634 -15.294 1.110 1.00 68.69 109 GLU A C 1
ATOM 900 O O . GLU A 1 109 ? -3.909 -16.120 1.663 1.00 68.69 109 GLU A O 1
ATOM 905 N N . ASN A 1 110 ? -5.429 -14.506 1.835 1.00 69.56 110 ASN A N 1
ATOM 906 C CA . ASN A 1 110 ? -5.417 -14.450 3.300 1.00 69.56 110 ASN A CA 1
ATOM 907 C C . ASN A 1 110 ? -4.118 -13.930 3.929 1.00 69.56 110 ASN A C 1
ATOM 909 O O . ASN A 1 110 ? -3.935 -14.071 5.144 1.00 69.56 110 ASN A O 1
ATOM 913 N N . PHE A 1 111 ? -3.253 -13.287 3.149 1.00 84.56 111 PHE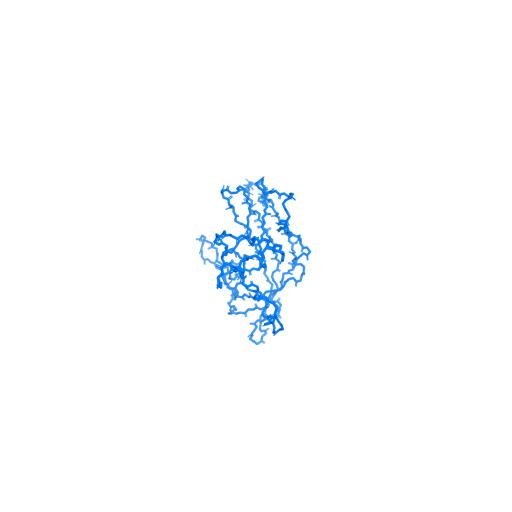 A N 1
ATOM 914 C CA . PHE A 1 111 ? -2.047 -12.680 3.674 1.00 84.56 111 PHE A CA 1
ATOM 915 C C . PHE A 1 111 ? -2.391 -11.586 4.692 1.00 84.56 111 PHE A C 1
ATOM 917 O O . PHE A 1 111 ? -3.251 -10.728 4.463 1.00 84.56 111 PHE A O 1
ATOM 924 N N . MET A 1 112 ? -1.721 -11.634 5.845 1.00 91.75 112 MET A N 1
ATOM 925 C CA . MET A 1 112 ? -1.947 -10.710 6.949 1.00 91.75 112 MET A CA 1
ATOM 926 C C . MET A 1 112 ? -0.650 -10.036 7.388 1.00 91.75 112 MET A C 1
ATOM 928 O O . MET A 1 112 ? 0.398 -10.672 7.501 1.00 91.75 112 MET A O 1
ATOM 932 N N . PHE A 1 113 ? -0.739 -8.751 7.710 1.00 92.81 113 PHE A N 1
ATOM 933 C CA . PHE A 1 113 ? 0.389 -7.946 8.171 1.00 92.81 113 PHE A CA 1
ATOM 934 C C . PHE A 1 113 ? -0.065 -6.885 9.175 1.00 92.81 113 PHE A C 1
ATOM 936 O O . PHE A 1 113 ? -1.260 -6.646 9.353 1.00 92.81 113 PHE A O 1
ATOM 943 N N . MET A 1 114 ? 0.897 -6.263 9.853 1.00 94.06 114 MET A N 1
ATOM 944 C CA . MET A 1 114 ? 0.646 -5.147 10.762 1.00 94.06 114 MET A CA 1
ATOM 945 C C . MET A 1 114 ? 0.939 -3.826 10.059 1.00 94.06 114 MET A C 1
ATOM 947 O O . MET A 1 114 ? 1.928 -3.714 9.336 1.00 94.06 114 MET A O 1
ATOM 951 N N . THR A 1 115 ? 0.107 -2.815 10.292 1.00 95.56 115 THR A N 1
ATOM 952 C CA . THR A 1 115 ? 0.311 -1.459 9.764 1.00 95.56 115 THR A CA 1
ATOM 953 C C . THR A 1 115 ? -0.457 -0.428 10.578 1.00 95.56 115 THR A C 1
ATOM 955 O O . THR A 1 115 ? -1.506 -0.718 11.142 1.00 95.56 115 THR A O 1
ATO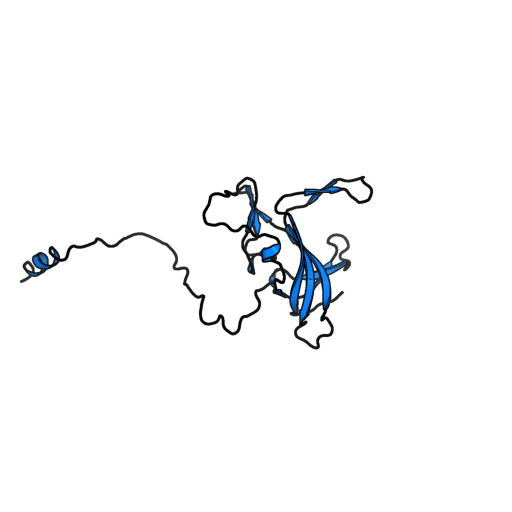M 958 N N . LYS A 1 116 ? 0.006 0.818 10.574 1.00 95.69 116 LYS A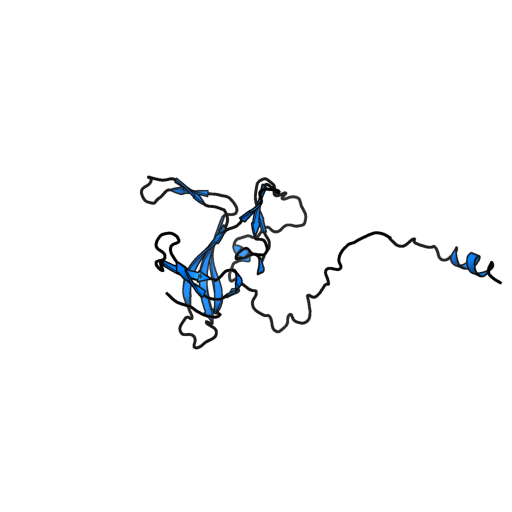 N 1
ATOM 959 C CA . LYS A 1 116 ? -0.812 1.981 10.923 1.00 95.69 116 LYS A CA 1
ATOM 960 C C . LYS A 1 116 ? -1.792 2.273 9.785 1.00 95.69 116 LYS A C 1
ATOM 962 O O . LYS A 1 116 ? -1.410 2.193 8.613 1.00 95.69 116 LYS A O 1
ATOM 967 N N . ILE A 1 117 ? -3.023 2.654 10.114 1.00 96.00 117 ILE A N 1
ATOM 968 C CA . ILE A 1 117 ? -4.021 3.138 9.149 1.00 96.00 117 ILE A CA 1
ATOM 969 C C . ILE A 1 117 ? -4.156 4.647 9.317 1.00 96.00 117 ILE A C 1
ATOM 971 O O . ILE A 1 117 ? -4.261 5.151 10.435 1.00 96.00 117 ILE A O 1
ATOM 975 N N . VAL A 1 118 ? -4.120 5.378 8.205 1.00 95.12 118 VAL A N 1
ATOM 976 C CA . VAL A 1 118 ? -4.194 6.844 8.174 1.00 95.12 118 VAL A CA 1
ATOM 977 C C . VAL A 1 118 ? -5.211 7.327 7.139 1.00 95.12 118 VAL A C 1
ATOM 979 O O . VAL A 1 118 ? -5.484 6.616 6.166 1.00 95.12 118 VAL A O 1
ATOM 982 N N . PRO A 1 119 ? -5.741 8.556 7.277 1.00 94.00 119 PRO A N 1
ATOM 983 C CA . PRO A 1 119 ? -6.573 9.156 6.247 1.00 94.00 119 PRO A CA 1
ATOM 984 C C . PRO A 1 119 ? -5.805 9.312 4.931 1.00 94.00 119 PRO A C 1
ATOM 986 O O . PRO A 1 119 ? -4.754 9.955 4.861 1.00 94.00 119 PRO A O 1
ATOM 989 N N . LYS A 1 120 ? -6.365 8.763 3.856 1.00 91.81 120 LYS A N 1
ATOM 990 C CA . LYS A 1 120 ? -5.912 8.980 2.485 1.00 91.81 120 LYS A CA 1
ATOM 991 C C . LYS A 1 120 ? -6.325 10.380 2.056 1.00 91.81 120 LYS A C 1
ATOM 993 O O . LYS A 1 120 ? -7.510 10.707 2.076 1.00 91.81 120 LYS A O 1
ATOM 998 N N . LYS A 1 121 ? -5.366 11.199 1.627 1.00 90.88 121 LYS A N 1
ATOM 999 C CA . LYS A 1 121 ? -5.616 12.569 1.157 1.00 90.88 121 LYS A CA 1
ATOM 1000 C C . LYS A 1 121 ? -5.489 12.663 -0.353 1.00 90.88 121 LYS A C 1
ATOM 1002 O O . LYS A 1 121 ? -4.585 12.078 -0.946 1.00 90.88 121 LYS A O 1
ATOM 1007 N N . ASN A 1 122 ? -6.373 13.436 -0.972 1.00 87.50 122 ASN A N 1
ATOM 1008 C CA . ASN A 1 122 ? -6.229 13.810 -2.368 1.00 87.50 122 ASN A CA 1
ATOM 1009 C C . ASN A 1 122 ? -4.960 14.676 -2.521 1.00 87.50 122 ASN A C 1
ATOM 1011 O O . ASN A 1 122 ? -4.839 15.692 -1.827 1.00 87.50 122 ASN A O 1
ATOM 1015 N N . PRO A 1 123 ? -4.016 14.321 -3.410 1.00 83.75 123 PRO A N 1
ATOM 1016 C CA . PRO A 1 123 ? -2.777 15.077 -3.578 1.00 83.75 123 PRO A CA 1
ATOM 1017 C C . PRO A 1 123 ? -3.004 16.551 -3.932 1.00 83.75 123 PRO A C 1
ATOM 1019 O O . PRO A 1 123 ? -2.271 17.408 -3.428 1.00 83.75 123 PRO A O 1
ATOM 1022 N N . SER A 1 124 ? -4.029 16.832 -4.744 1.00 87.50 124 SER A N 1
ATOM 1023 C CA . SER A 1 124 ? -4.357 18.158 -5.270 1.00 87.50 124 SER A CA 1
ATOM 1024 C C . SER A 1 124 ? -5.174 18.991 -4.288 1.00 87.50 124 SER A C 1
ATOM 1026 O O . SER A 1 124 ? -4.839 20.145 -4.048 1.00 87.50 124 SER A O 1
ATOM 1028 N N . THR A 1 125 ? -6.232 18.425 -3.696 1.00 88.94 125 THR A N 1
ATOM 1029 C CA . THR A 1 125 ? -7.163 19.195 -2.844 1.00 88.94 125 THR A CA 1
ATOM 1030 C C . THR A 1 125 ? -6.867 19.090 -1.350 1.00 88.94 125 THR A C 1
ATOM 1032 O O . THR A 1 125 ? -7.473 19.809 -0.561 1.00 88.94 125 THR A O 1
ATOM 1035 N N . LYS A 1 126 ? -5.973 18.179 -0.938 1.00 88.06 126 LYS A N 1
ATOM 1036 C CA . LYS A 1 126 ? -5.672 17.809 0.462 1.00 88.06 126 LYS A CA 1
ATOM 1037 C C . LYS A 1 126 ? -6.867 17.308 1.281 1.00 88.06 126 LYS A C 1
ATOM 1039 O O . LYS A 1 126 ? -6.686 16.953 2.444 1.00 88.06 126 LYS A O 1
ATOM 1044 N N . GLN A 1 127 ? -8.051 17.223 0.678 1.00 89.44 127 GLN A N 1
ATOM 1045 C CA . GLN A 1 127 ? -9.238 16.647 1.293 1.00 89.44 127 GLN A CA 1
ATOM 1046 C C . GLN A 1 127 ? -9.032 15.157 1.535 1.00 89.44 127 GLN A C 1
ATOM 1048 O O . GLN A 1 127 ? -8.379 14.467 0.747 1.00 89.44 127 GLN A O 1
ATOM 1053 N N . GLU A 1 128 ? -9.596 14.663 2.628 1.00 91.19 128 GLU A N 1
ATOM 1054 C CA . GLU A 1 128 ? -9.548 13.246 2.952 1.00 91.19 128 GLU A CA 1
ATOM 1055 C C . GLU A 1 128 ? -10.571 12.488 2.100 1.00 91.19 128 GLU A C 1
ATOM 1057 O O . GLU A 1 128 ? -11.749 12.834 2.066 1.00 91.19 128 GLU A O 1
ATOM 1062 N N . ILE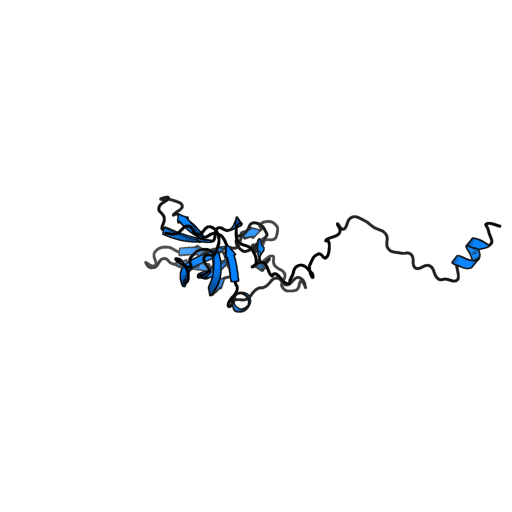 A 1 129 ? -10.104 11.466 1.388 1.00 91.19 129 ILE A N 1
ATOM 1063 C CA . ILE A 1 129 ? -10.868 10.706 0.386 1.00 91.19 129 ILE A CA 1
ATOM 1064 C C . ILE A 1 129 ? -11.014 9.222 0.738 1.00 91.19 129 ILE A C 1
ATOM 1066 O O . ILE A 1 129 ? -11.703 8.494 0.034 1.00 91.19 129 ILE A O 1
ATOM 1070 N N . GLY A 1 130 ? -10.362 8.754 1.802 1.00 91.25 130 GLY A N 1
ATOM 1071 C CA . GLY A 1 130 ? -10.470 7.374 2.268 1.00 91.25 130 GLY A CA 1
ATOM 1072 C C . GLY A 1 130 ? -9.548 7.093 3.447 1.00 91.25 130 GLY A C 1
ATOM 1073 O O . GLY A 1 130 ? -9.001 8.014 4.053 1.00 91.25 130 GLY A O 1
ATOM 1074 N N . SER A 1 131 ? -9.325 5.812 3.710 1.00 93.56 131 SER A N 1
ATOM 1075 C CA . SER A 1 131 ? -8.252 5.310 4.572 1.00 93.56 131 SER A CA 1
ATOM 1076 C C . SER A 1 131 ? -7.172 4.646 3.714 1.00 93.56 131 SER A C 1
ATOM 1078 O O . SER A 1 131 ? -7.428 4.263 2.571 1.00 93.56 131 SER A O 1
ATOM 1080 N N . MET A 1 132 ? -5.955 4.543 4.238 1.00 94.25 132 MET A N 1
ATOM 1081 C CA . MET A 1 132 ? -4.870 3.773 3.630 1.00 94.25 132 MET A CA 1
ATOM 1082 C C . MET A 1 132 ? -3.901 3.257 4.695 1.00 94.25 132 MET A C 1
ATOM 1084 O O . MET A 1 132 ? -3.730 3.885 5.742 1.00 94.25 132 MET A O 1
ATOM 1088 N N . CYS A 1 133 ? -3.220 2.152 4.407 1.00 93.50 133 CYS A N 1
ATOM 1089 C CA . CYS A 1 133 ? -2.084 1.684 5.190 1.00 93.50 133 CYS A CA 1
ATOM 1090 C C . CYS A 1 133 ? -0.901 2.647 5.019 1.00 93.50 133 CYS A C 1
ATOM 1092 O O . CYS A 1 133 ? -0.568 3.055 3.898 1.00 93.50 133 CYS A O 1
ATOM 1094 N N . HIS A 1 134 ? -0.253 3.000 6.127 1.00 92.94 134 HIS A N 1
ATOM 1095 C CA . HIS A 1 134 ? 0.962 3.803 6.123 1.00 92.94 134 HIS A CA 1
ATOM 1096 C C . HIS A 1 134 ? 2.170 2.925 5.782 1.00 92.94 134 HIS A C 1
ATOM 1098 O O . HIS A 1 134 ? 2.609 2.119 6.601 1.00 92.94 134 HIS A O 1
ATOM 1104 N N . HIS A 1 135 ? 2.720 3.109 4.581 1.00 88.44 135 HIS A N 1
ATOM 1105 C CA . HIS A 1 135 ? 3.727 2.218 3.996 1.00 88.44 135 HIS A CA 1
ATOM 1106 C C . HIS A 1 135 ? 4.941 1.936 4.897 1.00 88.44 135 HIS A C 1
ATOM 1108 O O . HIS A 1 135 ? 5.339 0.788 5.027 1.00 88.44 135 HIS A O 1
ATOM 1114 N N . GLU A 1 136 ? 5.480 2.939 5.594 1.00 88.62 136 GLU A N 1
ATOM 1115 C CA . GLU A 1 136 ? 6.655 2.755 6.469 1.00 88.62 136 GLU A CA 1
ATOM 1116 C C . GLU A 1 136 ? 6.376 1.894 7.708 1.00 88.62 136 GLU A C 1
ATOM 1118 O O . GLU A 1 136 ? 7.299 1.402 8.345 1.00 88.62 136 GLU A O 1
ATOM 1123 N N . THR A 1 137 ? 5.102 1.725 8.069 1.00 91.00 137 THR A N 1
ATOM 1124 C CA . THR A 1 137 ? 4.700 0.917 9.230 1.00 91.00 137 THR A CA 1
ATOM 1125 C C . THR A 1 137 ? 4.283 -0.498 8.856 1.00 91.00 137 THR A C 1
ATOM 1127 O O . THR A 1 137 ? 3.930 -1.272 9.742 1.00 91.00 137 THR A O 1
ATOM 1130 N N . ILE A 1 138 ? 4.289 -0.824 7.560 1.00 91.81 138 ILE A N 1
ATOM 1131 C CA . ILE A 1 138 ? 3.958 -2.159 7.081 1.00 91.81 138 ILE A CA 1
ATOM 1132 C C . ILE A 1 138 ? 5.066 -3.115 7.519 1.00 91.81 138 ILE A C 1
ATOM 1134 O O . ILE A 1 138 ? 6.239 -2.935 7.179 1.00 91.81 138 ILE A O 1
ATOM 1138 N N . MET A 1 139 ? 4.678 -4.134 8.281 1.00 89.56 139 MET A N 1
ATOM 1139 C CA . MET A 1 139 ? 5.586 -5.145 8.807 1.00 89.56 139 MET A CA 1
ATOM 1140 C C . MET A 1 139 ? 4.894 -6.499 8.948 1.00 89.56 139 MET A C 1
ATOM 1142 O O . MET A 1 139 ? 3.679 -6.583 9.143 1.00 89.56 139 MET A O 1
ATOM 1146 N N . ALA A 1 140 ? 5.679 -7.573 8.879 1.00 87.50 140 ALA A N 1
ATOM 1147 C CA . ALA A 1 140 ? 5.170 -8.916 9.115 1.00 87.50 140 ALA A CA 1
ATOM 1148 C C . ALA A 1 140 ? 4.584 -9.023 10.530 1.00 87.50 140 ALA A C 1
ATOM 1150 O O . ALA A 1 140 ? 5.061 -8.373 11.467 1.00 87.50 140 ALA A O 1
ATOM 1151 N N . ILE A 1 141 ? 3.567 -9.870 10.699 1.00 86.75 141 ILE A N 1
ATOM 1152 C CA . ILE A 1 141 ? 3.030 -10.159 12.030 1.00 86.75 141 ILE A CA 1
ATOM 1153 C C . ILE A 1 141 ? 4.157 -10.758 12.882 1.00 86.75 141 ILE A C 1
ATOM 1155 O O . ILE A 1 141 ? 4.762 -11.754 12.468 1.00 86.75 141 ILE A O 1
ATOM 1159 N N . PRO A 1 142 ? 4.451 -10.189 14.066 1.00 78.00 142 PRO A N 1
ATOM 1160 C CA . PRO A 1 142 ? 5.431 -10.763 14.972 1.00 78.00 142 PRO A CA 1
ATOM 1161 C C . PRO A 1 142 ? 5.017 -12.186 15.346 1.00 78.00 142 PRO A C 1
ATOM 1163 O O . PRO A 1 142 ? 4.003 -12.389 16.007 1.00 78.00 142 PRO A O 1
ATOM 1166 N N . ASP A 1 143 ? 5.798 -13.181 14.933 1.00 71.69 143 ASP A N 1
ATOM 1167 C CA . ASP A 1 143 ? 5.567 -14.566 15.331 1.00 71.69 143 ASP A CA 1
ATOM 1168 C C . ASP A 1 143 ? 6.302 -14.833 16.661 1.00 71.69 143 ASP A C 1
ATOM 1170 O O . ASP A 1 143 ? 7.542 -14.820 16.695 1.00 71.69 143 ASP A O 1
ATOM 1174 N N . PRO A 1 144 ? 5.581 -15.106 17.770 1.00 56.72 144 PRO A N 1
ATOM 1175 C CA . PRO A 1 144 ? 6.194 -15.400 19.064 1.00 56.72 144 PRO A CA 1
ATOM 1176 C C . PRO A 1 144 ? 7.145 -16.607 19.017 1.00 56.72 144 PRO A C 1
ATOM 1178 O O . PRO A 1 144 ? 8.049 -16.713 19.848 1.00 56.72 144 PRO A O 1
ATOM 1181 N N . LYS A 1 145 ? 6.967 -17.517 18.047 1.00 53.56 145 LYS A N 1
ATOM 1182 C CA . LYS A 1 145 ? 7.733 -18.761 17.896 1.00 53.56 145 LYS A CA 1
ATOM 1183 C C . LYS A 1 145 ? 8.926 -18.637 16.936 1.00 53.56 145 LYS A C 1
ATOM 1185 O O . LYS A 1 145 ? 9.839 -19.460 17.020 1.00 53.56 145 LYS A O 1
ATOM 1190 N N . ARG A 1 146 ? 9.003 -17.603 16.081 1.00 49.28 146 ARG A N 1
ATOM 1191 C CA . ARG A 1 146 ? 10.125 -17.406 15.126 1.00 49.28 146 ARG A CA 1
ATOM 1192 C C . ARG A 1 146 ? 11.389 -16.790 15.718 1.00 49.28 146 ARG A C 1
ATOM 1194 O O . ARG A 1 146 ? 12.408 -16.774 15.031 1.00 49.28 146 ARG A O 1
ATOM 1201 N N . LYS A 1 147 ? 11.421 -16.424 17.007 1.00 46.19 147 LYS A N 1
ATOM 1202 C CA . LYS A 1 147 ? 12.657 -15.978 17.694 1.00 46.19 147 LYS A CA 1
ATOM 1203 C C . LYS A 1 147 ? 13.805 -17.014 17.725 1.00 46.19 147 LYS A C 1
ATOM 1205 O O . LYS A 1 147 ? 14.841 -16.734 18.318 1.00 46.19 147 LYS A O 1
ATOM 1210 N N . LYS A 1 148 ? 13.671 -18.195 17.101 1.00 44.00 148 LYS A N 1
ATOM 1211 C CA . LYS A 1 148 ? 14.724 -19.228 17.044 1.00 44.00 148 LYS A CA 1
ATOM 1212 C C . LYS A 1 148 ? 15.131 -19.746 15.659 1.00 44.00 148 LYS A C 1
ATOM 1214 O O . LYS A 1 148 ? 16.010 -20.600 15.604 1.00 44.00 148 LYS A O 1
ATOM 1219 N N . LYS A 1 149 ? 14.589 -19.251 14.542 1.00 41.06 149 LYS A N 1
ATOM 1220 C CA . LYS A 1 149 ? 15.072 -19.651 13.203 1.00 41.06 149 LYS A CA 1
ATOM 1221 C C . LYS A 1 149 ? 15.037 -18.464 12.246 1.00 41.06 149 LYS A C 1
ATOM 1223 O O . LYS A 1 149 ? 13.984 -18.151 11.706 1.00 41.06 149 LYS A O 1
ATOM 1228 N N . GLY A 1 150 ? 16.187 -17.813 12.062 1.00 37.41 150 GLY A N 1
ATOM 1229 C CA . GLY A 1 150 ? 16.320 -16.738 11.074 1.00 37.41 150 GLY A CA 1
ATOM 1230 C C . GLY A 1 150 ? 17.377 -15.661 11.329 1.00 37.41 150 GLY A C 1
ATOM 1231 O O . GLY A 1 150 ? 17.257 -14.594 10.754 1.00 37.41 150 GLY A O 1
ATOM 1232 N N . MET A 1 151 ? 18.408 -15.892 12.150 1.00 34.16 151 MET A N 1
ATOM 1233 C CA . MET A 1 151 ? 19.682 -15.169 12.000 1.00 34.16 151 MET A CA 1
ATOM 1234 C C . MET A 1 151 ? 20.678 -16.127 11.353 1.00 34.16 151 MET A C 1
ATOM 1236 O O . MET A 1 151 ? 21.553 -16.675 12.017 1.00 34.16 151 MET A O 1
ATOM 1240 N N . LYS A 1 152 ? 20.528 -16.361 10.046 1.00 33.34 152 LYS A N 1
ATOM 1241 C CA . LYS A 1 152 ? 21.701 -16.686 9.238 1.00 33.34 152 LYS A CA 1
ATOM 1242 C C . LYS A 1 152 ? 22.293 -15.326 8.884 1.00 33.34 152 LYS A C 1
ATOM 1244 O O . LYS A 1 152 ? 21.736 -14.599 8.070 1.00 33.34 152 LYS A O 1
ATOM 1249 N N . LYS A 1 153 ? 23.323 -14.942 9.642 1.00 32.66 153 LYS A N 1
ATOM 1250 C CA . LYS A 1 153 ? 24.224 -13.826 9.343 1.00 32.66 153 LYS A CA 1
ATOM 1251 C C . LYS A 1 153 ? 24.464 -13.785 7.828 1.00 32.66 153 LYS A C 1
ATOM 1253 O O . LYS A 1 153 ? 25.002 -14.749 7.287 1.00 32.66 153 LYS A O 1
ATOM 1258 N N . LEU A 1 154 ? 24.084 -12.689 7.170 1.00 33.91 154 LEU A N 1
ATOM 1259 C CA . LEU A 1 154 ? 24.836 -12.242 6.005 1.00 33.91 154 LEU A CA 1
ATOM 1260 C C . LEU A 1 154 ? 26.217 -11.859 6.547 1.00 33.91 154 LEU A C 1
ATOM 1262 O O . LEU A 1 154 ? 26.385 -10.805 7.157 1.00 33.91 154 LEU A O 1
ATOM 1266 N N . GLU A 1 155 ? 27.171 -12.776 6.429 1.00 27.95 155 GLU A N 1
ATOM 1267 C CA . GLU A 1 155 ? 28.584 -12.428 6.503 1.00 27.95 155 GLU A CA 1
ATOM 1268 C C . GLU A 1 155 ? 28.912 -11.622 5.230 1.00 27.95 155 GLU A C 1
ATOM 1270 O O . GLU A 1 155 ? 28.473 -12.003 4.140 1.00 27.95 155 GLU A O 1
ATOM 1275 N N . PRO A 1 156 ? 29.625 -10.491 5.337 1.00 31.52 156 PRO A N 1
ATOM 1276 C CA . PRO A 1 156 ? 30.003 -9.691 4.182 1.00 31.52 156 PRO A CA 1
ATOM 1277 C C . PRO A 1 156 ? 31.035 -10.467 3.356 1.00 31.52 156 PRO A C 1
ATOM 1279 O O . PRO A 1 156 ? 32.147 -10.719 3.815 1.00 31.52 156 PRO A O 1
ATOM 1282 N N . SER A 1 157 ? 30.679 -10.850 2.130 1.00 31.80 157 SER A N 1
ATOM 1283 C CA . SER A 1 157 ? 31.615 -11.449 1.181 1.00 31.80 157 SER A CA 1
ATOM 1284 C C . SER A 1 157 ? 32.596 -10.385 0.684 1.00 31.80 157 SER A C 1
ATOM 1286 O O . SER A 1 157 ? 32.321 -9.646 -0.262 1.00 31.80 157 SER A O 1
ATOM 1288 N N . GLY A 1 158 ? 33.748 -10.315 1.348 1.00 29.20 158 GLY A N 1
ATOM 1289 C CA . GLY A 1 158 ? 34.940 -9.602 0.916 1.00 29.20 158 GLY A CA 1
ATOM 1290 C C . GLY A 1 158 ? 36.164 -10.513 1.012 1.00 29.20 158 GLY A C 1
ATOM 1291 O O . GLY A 1 158 ? 36.725 -10.662 2.087 1.00 29.20 158 GLY A O 1
ATOM 1292 N N . GLN A 1 159 ? 36.563 -11.045 -0.146 1.00 29.58 159 GLN A N 1
ATOM 1293 C CA . GLN A 1 159 ? 37.898 -11.535 -0.533 1.00 29.58 159 GLN A CA 1
ATOM 1294 C C . GLN A 1 159 ? 38.462 -12.869 0.018 1.00 29.58 159 GLN A C 1
ATOM 1296 O O . GLN A 1 159 ? 38.926 -12.964 1.144 1.00 29.58 159 GLN A O 1
ATOM 1301 N N . VAL A 1 160 ? 38.551 -13.817 -0.932 1.00 31.77 160 VAL A N 1
ATOM 1302 C CA . VAL A 1 160 ? 39.705 -14.659 -1.334 1.00 31.77 160 VAL A CA 1
ATOM 1303 C C . VAL A 1 160 ? 40.374 -15.566 -0.291 1.00 31.77 160 VAL A C 1
ATOM 1305 O O . VAL A 1 160 ? 41.107 -15.101 0.576 1.00 31.77 160 VAL A O 1
ATOM 1308 N N . GLY A 1 161 ? 40.295 -16.877 -0.555 1.00 30.20 161 GLY A N 1
ATOM 1309 C CA . GLY A 1 161 ? 41.332 -17.846 -0.191 1.00 30.20 161 GLY A CA 1
ATOM 1310 C C . GLY A 1 161 ? 40.790 -19.209 0.227 1.00 30.20 161 GLY A C 1
ATOM 1311 O O . GLY A 1 161 ? 40.824 -19.515 1.413 1.00 30.20 161 GLY A O 1
ATOM 1312 N N . ASP A 1 162 ? 40.308 -20.003 -0.734 1.00 33.94 162 ASP A N 1
ATOM 1313 C CA . ASP A 1 162 ? 39.978 -21.414 -0.518 1.00 33.94 162 ASP A CA 1
ATOM 1314 C C . ASP A 1 162 ? 41.194 -22.211 -0.026 1.00 33.94 162 ASP A C 1
ATOM 1316 O O . ASP A 1 162 ? 42.329 -22.029 -0.480 1.00 33.94 162 ASP A O 1
ATOM 1320 N N . GLU A 1 163 ? 40.890 -23.100 0.916 1.00 36.25 163 GLU A N 1
ATOM 1321 C CA . GLU A 1 163 ? 41.701 -24.196 1.428 1.00 36.25 163 GLU A CA 1
ATOM 1322 C C . GLU A 1 163 ? 42.484 -24.913 0.319 1.00 36.25 163 GLU A C 1
ATOM 1324 O O . GLU A 1 163 ? 41.924 -25.486 -0.614 1.00 36.25 163 GLU A O 1
ATOM 1329 N N . LEU A 1 164 ? 43.809 -24.938 0.469 1.00 36.31 164 LEU A N 1
ATOM 1330 C CA . LEU A 1 164 ? 44.645 -25.944 -0.170 1.00 36.31 164 LEU A CA 1
ATOM 1331 C C . LEU A 1 164 ? 44.405 -27.275 0.554 1.00 36.31 164 LEU A C 1
ATOM 1333 O O . LEU A 1 164 ? 44.847 -27.447 1.691 1.00 36.31 164 LEU A O 1
ATOM 1337 N N . ASP A 1 165 ? 43.725 -28.202 -0.120 1.00 45.19 165 ASP A N 1
ATOM 1338 C CA . ASP A 1 165 ? 43.650 -29.619 0.243 1.00 45.19 165 ASP A CA 1
ATOM 1339 C C . ASP A 1 165 ? 45.072 -30.203 0.332 1.00 45.19 165 ASP A C 1
ATOM 1341 O O . ASP A 1 165 ? 45.701 -30.548 -0.673 1.00 45.19 165 ASP A O 1
ATOM 1345 N N . LEU A 1 166 ? 45.607 -30.295 1.550 1.00 43.91 166 LEU A N 1
ATOM 1346 C CA . LEU A 1 166 ? 46.892 -30.932 1.822 1.00 43.91 166 LEU A CA 1
ATOM 1347 C C . LEU A 1 166 ? 46.669 -32.406 2.177 1.00 43.91 166 LEU A C 1
ATOM 1349 O O . LEU A 1 166 ? 46.117 -32.751 3.223 1.00 43.91 166 LEU A O 1
ATOM 1353 N N . ASN A 1 167 ? 47.136 -33.278 1.283 1.00 50.06 167 ASN A N 1
ATOM 1354 C CA . ASN A 1 167 ? 47.169 -34.727 1.449 1.00 50.06 167 ASN A CA 1
ATOM 1355 C C . ASN A 1 167 ? 47.986 -35.109 2.713 1.00 50.06 167 ASN A C 1
ATOM 1357 O O . ASN A 1 167 ? 49.112 -34.625 2.876 1.00 50.06 167 ASN A O 1
ATOM 1361 N N . PRO A 1 168 ? 47.482 -35.989 3.604 1.00 50.88 168 PRO A N 1
ATOM 1362 C CA . PRO A 1 168 ? 48.141 -36.355 4.866 1.00 50.88 168 PRO A CA 1
ATOM 1363 C C . PRO A 1 168 ? 49.560 -36.952 4.758 1.00 50.88 168 PRO A C 1
ATOM 1365 O O . PRO A 1 168 ? 50.248 -37.060 5.775 1.00 50.88 168 PRO A O 1
ATOM 1368 N N . GLU A 1 169 ? 50.048 -37.299 3.565 1.00 53.34 169 GLU A N 1
ATOM 1369 C CA . GLU A 1 169 ? 51.428 -37.769 3.369 1.00 53.34 169 GLU A CA 1
ATOM 1370 C C . GLU A 1 169 ? 52.487 -36.644 3.351 1.00 53.34 169 GLU A C 1
ATOM 1372 O O . GLU A 1 169 ? 53.644 -36.902 3.696 1.00 53.34 169 GLU A O 1
ATOM 1377 N N . GLU A 1 170 ? 52.128 -35.385 3.064 1.00 52.69 170 GLU A N 1
ATOM 1378 C CA . GLU A 1 170 ? 53.104 -34.273 3.005 1.00 52.69 170 GLU A CA 1
ATOM 1379 C C . GLU A 1 170 ? 53.405 -33.641 4.379 1.00 52.69 170 GLU A C 1
ATOM 1381 O O . GLU A 1 170 ? 54.501 -33.127 4.619 1.00 52.69 170 GLU A O 1
ATOM 1386 N N . LEU A 1 171 ? 52.496 -33.787 5.350 1.00 52.31 171 LEU A N 1
ATOM 1387 C CA . LEU A 1 171 ? 52.676 -33.327 6.738 1.00 52.31 171 LEU A CA 1
ATOM 1388 C C . LEU A 1 171 ? 53.764 -34.100 7.506 1.00 52.31 171 LEU A C 1
ATOM 1390 O O . LEU A 1 171 ? 54.313 -33.603 8.492 1.00 52.31 171 LEU A O 1
ATOM 1394 N N . THR A 1 172 ? 54.127 -35.299 7.043 1.00 52.78 172 THR A N 1
ATOM 1395 C CA . THR A 1 172 ? 55.131 -36.142 7.713 1.00 52.78 172 THR A CA 1
ATOM 1396 C C . THR A 1 172 ? 56.569 -35.780 7.309 1.00 52.78 172 THR A C 1
ATOM 1398 O O . THR A 1 172 ? 57.503 -36.050 8.065 1.00 52.78 172 THR A O 1
ATOM 1401 N N . GLN A 1 173 ? 56.781 -35.101 6.172 1.00 54.12 173 GLN A N 1
ATOM 1402 C CA . GLN A 1 173 ? 58.122 -34.652 5.765 1.00 54.12 173 GLN A CA 1
ATOM 1403 C C . GLN A 1 173 ? 58.539 -33.315 6.399 1.00 54.12 173 GLN A C 1
ATOM 1405 O O . GLN A 1 173 ? 59.730 -33.113 6.639 1.00 54.12 173 GLN A O 1
ATOM 1410 N N . MET A 1 174 ? 57.596 -32.442 6.771 1.00 53.44 174 MET A N 1
ATOM 1411 C CA . MET A 1 174 ? 57.925 -31.157 7.409 1.00 53.44 174 MET A CA 1
ATOM 1412 C C . MET A 1 174 ? 58.417 -31.284 8.862 1.00 53.44 174 MET A C 1
ATOM 1414 O O . MET A 1 174 ? 59.259 -30.497 9.287 1.00 53.44 174 MET A O 1
ATOM 1418 N N . ASN A 1 175 ? 57.997 -32.309 9.612 1.00 54.66 175 ASN A N 1
ATOM 1419 C CA . ASN A 1 175 ? 58.441 -32.502 11.005 1.00 54.66 175 ASN A CA 1
ATOM 1420 C C . ASN A 1 175 ? 59.818 -33.176 11.150 1.00 54.66 175 ASN A C 1
ATOM 1422 O O . ASN A 1 175 ? 60.306 -33.336 12.266 1.00 54.66 175 ASN A O 1
ATOM 1426 N N . LYS A 1 176 ? 60.472 -33.557 10.043 1.00 51.66 176 LYS A N 1
ATOM 1427 C CA . LYS A 1 176 ? 61.825 -34.145 10.058 1.00 51.66 176 LYS A CA 1
ATOM 1428 C C . LYS A 1 176 ? 62.934 -33.153 9.679 1.00 51.66 176 LYS A C 1
ATOM 1430 O O . LYS A 1 176 ? 64.102 -33.513 9.744 1.00 51.66 176 LYS A O 1
ATOM 1435 N N . ALA A 1 177 ? 62.580 -31.922 9.302 1.00 52.22 177 ALA A N 1
ATOM 1436 C CA . ALA A 1 177 ? 63.526 -30.855 8.951 1.00 52.22 177 ALA A CA 1
ATOM 1437 C C . ALA A 1 177 ? 63.660 -29.766 10.040 1.00 52.22 177 ALA A C 1
ATOM 1439 O O . ALA A 1 177 ? 64.317 -28.751 9.820 1.00 52.22 177 ALA A O 1
ATOM 1440 N N . LEU A 1 178 ? 63.042 -29.974 11.207 1.00 52.84 178 LEU A N 1
ATOM 1441 C CA . LEU A 1 178 ? 63.050 -29.052 12.352 1.00 52.84 178 LEU A CA 1
ATOM 1442 C C . LEU A 1 178 ? 63.459 -29.754 13.663 1.00 52.84 178 LEU A C 1
ATOM 1444 O O . LEU A 1 178 ? 63.029 -29.367 14.748 1.00 52.84 178 LEU A O 1
ATOM 1448 N N . GLY A 1 179 ? 64.294 -30.792 13.537 1.00 43.31 179 GLY A N 1
ATOM 1449 C CA . GLY A 1 179 ? 65.032 -31.438 14.624 1.00 43.31 179 GLY A CA 1
ATOM 1450 C C . GLY A 1 179 ? 66.524 -31.408 14.341 1.00 43.31 179 GLY A C 1
ATOM 1451 O O . GLY A 1 179 ? 66.889 -31.739 13.191 1.00 43.31 179 GLY A O 1
#

Sequence (179 aa):
MVTIPQAKVKLVDLEFHPQPRELTTKDGTRTFTVDPGLNAQIVVVDDMDDGTYDDLKFYQNFRMKWNEDAEEWEIREGTALGNLFRARYGPGFDFESEEEFEFDEDDFENFMFMTKIVPKKNPSTKQEIGSMCHHETIMAIPDPKRKKKGMKKLEPSGQVGDELDLNPEELTQMNKALG

Secondary structure (DSSP, 8-state):
---EEEEEEEEEEEEEE-S-EEEE-TTSS-EEEE-SEEEEEEEEEE-SSSSTTTT-EEEEEEE-EEETTTTEEEE-TTSSSTTT--EEESTT--TTSS------SGGGTT-EEEEEEEEEE-TTT--EEEEEE-GGG-EE---TTGGGS------------------TTTHHHHTTS--

Foldseek 3Di:
DDWQAKFKKAWDPKDFFQQWDWDADPVNPDIDIDAGWIKTKIATCGSPDDCPRHRPIDIDTQGWDQDPVQRWTWLDPVGLCNQPAIAIGHDSDDPPDPPHRDDDVVNRHGDIWMFIKDFDADPVPRDGDGIDGDRVRTHHDDDPPCPPPDPPDPDPDDDDDDDDPDDPVVVVVVVVVPD

Radius of gyration: 24.93 Å; chains: 1; bounding box: 82×57×45 Å